Protein AF-A0A929B6R5-F1 (afdb_monomer_lite)

Radius of gyration: 14.57 Å; chains: 1; bounding box: 30×38×40 Å

pLDDT: mean 86.45, std 14.45, range [36.09, 96.38]

Structure (mmCIF, N/CA/C/O backbone):
data_AF-A0A929B6R5-F1
#
_entry.id   AF-A0A929B6R5-F1
#
loop_
_atom_site.group_PDB
_atom_site.id
_atom_site.type_symbol
_atom_site.label_atom_id
_atom_site.label_alt_id
_atom_site.label_comp_id
_atom_site.label_asym_id
_atom_site.label_entity_id
_atom_site.label_seq_id
_atom_site.pdbx_PDB_ins_code
_atom_site.Cartn_x
_atom_site.Cartn_y
_atom_site.Cartn_z
_atom_site.occupancy
_atom_site.B_iso_or_equiv
_atom_site.auth_seq_id
_atom_site.auth_comp_id
_atom_site.auth_asym_id
_atom_site.auth_atom_id
_atom_site.pdbx_PDB_model_num
ATOM 1 N N . MET A 1 1 ? 8.367 -19.116 5.615 1.00 58.12 1 MET A N 1
ATOM 2 C CA . MET A 1 1 ? 7.637 -17.866 5.884 1.00 58.12 1 MET A CA 1
ATOM 3 C C . MET A 1 1 ? 7.778 -17.612 7.371 1.00 58.12 1 MET A C 1
ATOM 5 O O . MET A 1 1 ? 7.431 -18.508 8.135 1.00 58.12 1 MET A O 1
ATOM 9 N N . MET A 1 2 ? 8.437 -16.523 7.770 1.00 64.00 2 MET A N 1
ATOM 10 C CA . MET A 1 2 ? 8.503 -16.151 9.186 1.00 64.00 2 MET A CA 1
ATOM 11 C C . MET A 1 2 ? 7.185 -15.483 9.579 1.00 64.00 2 MET A C 1
ATOM 13 O O . MET A 1 2 ? 6.556 -14.827 8.754 1.00 64.00 2 MET A O 1
ATOM 17 N N . ALA A 1 3 ? 6.753 -15.694 10.818 1.00 80.56 3 ALA A N 1
ATOM 18 C CA . ALA A 1 3 ? 5.611 -14.979 11.368 1.00 80.56 3 ALA A CA 1
ATOM 19 C C . ALA A 1 3 ? 6.009 -13.524 11.654 1.00 80.56 3 ALA A C 1
ATOM 21 O O . ALA A 1 3 ? 7.127 -13.275 12.114 1.00 80.56 3 ALA A O 1
ATOM 22 N N . LEU A 1 4 ? 5.095 -12.579 11.417 1.00 89.19 4 LEU A N 1
ATOM 23 C CA . LEU A 1 4 ? 5.310 -11.176 11.776 1.00 89.19 4 LEU A CA 1
ATOM 24 C C . LEU A 1 4 ? 5.550 -11.037 13.291 1.00 89.19 4 LEU A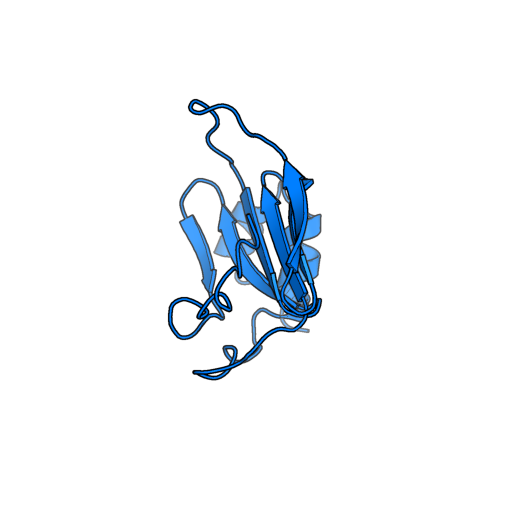 C 1
ATOM 26 O O . LEU A 1 4 ? 4.968 -11.792 14.081 1.00 89.19 4 LEU A O 1
ATOM 30 N N . PRO A 1 5 ? 6.360 -10.054 13.728 1.00 90.88 5 PRO A N 1
ATOM 31 C CA . PRO A 1 5 ? 6.491 -9.721 15.140 1.00 90.88 5 PRO A CA 1
ATOM 32 C C . PRO A 1 5 ? 5.125 -9.522 15.799 1.00 90.88 5 PRO A C 1
ATOM 34 O O . PRO A 1 5 ? 4.236 -8.888 15.229 1.00 90.88 5 PRO A O 1
ATOM 37 N N . GLN A 1 6 ? 4.968 -10.010 17.031 1.00 88.75 6 GLN A N 1
ATOM 38 C CA . GLN A 1 6 ? 3.689 -9.965 17.746 1.00 88.75 6 GLN A CA 1
ATOM 39 C C . GLN A 1 6 ? 3.103 -8.546 17.836 1.00 88.75 6 GLN A C 1
ATOM 41 O O . GLN A 1 6 ? 1.900 -8.369 17.666 1.00 88.75 6 GLN A O 1
ATOM 46 N N . SER A 1 7 ? 3.951 -7.531 18.021 1.00 88.25 7 SER A N 1
ATOM 47 C CA . SER A 1 7 ? 3.542 -6.123 18.059 1.00 88.25 7 SER A CA 1
ATOM 48 C C . SER A 1 7 ? 2.896 -5.634 16.758 1.00 88.25 7 SER A C 1
ATOM 50 O O . SER A 1 7 ? 2.012 -4.782 16.801 1.00 88.25 7 SER A O 1
ATOM 52 N N . ILE A 1 8 ? 3.315 -6.164 15.606 1.00 89.88 8 ILE A N 1
ATOM 53 C CA . ILE A 1 8 ? 2.724 -5.865 14.296 1.00 89.88 8 ILE A CA 1
ATOM 54 C C . ILE A 1 8 ? 1.424 -6.653 14.130 1.00 89.88 8 ILE A C 1
ATOM 56 O O . ILE A 1 8 ? 0.399 -6.081 13.761 1.00 89.88 8 ILE A O 1
ATOM 60 N N . THR A 1 9 ? 1.435 -7.942 14.471 1.00 89.31 9 THR A N 1
ATOM 61 C CA . THR A 1 9 ? 0.256 -8.818 14.396 1.00 89.31 9 THR A CA 1
ATOM 62 C C . THR A 1 9 ? -0.910 -8.293 15.239 1.00 89.31 9 THR A C 1
ATOM 64 O O . THR A 1 9 ? -2.055 -8.322 14.794 1.00 89.31 9 THR A O 1
ATOM 67 N N . GLU A 1 10 ? -0.640 -7.755 16.430 1.00 89.94 10 GLU A N 1
ATOM 68 C CA . GLU A 1 10 ? -1.661 -7.154 17.296 1.00 89.94 10 GLU A CA 1
ATOM 69 C C . GLU A 1 10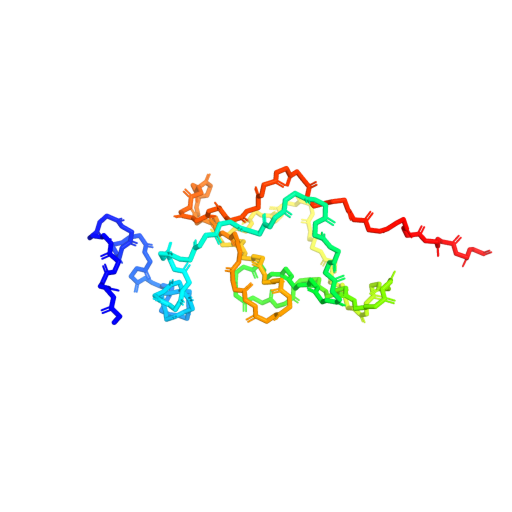 ? -2.286 -5.892 16.686 1.00 89.94 10 GLU A 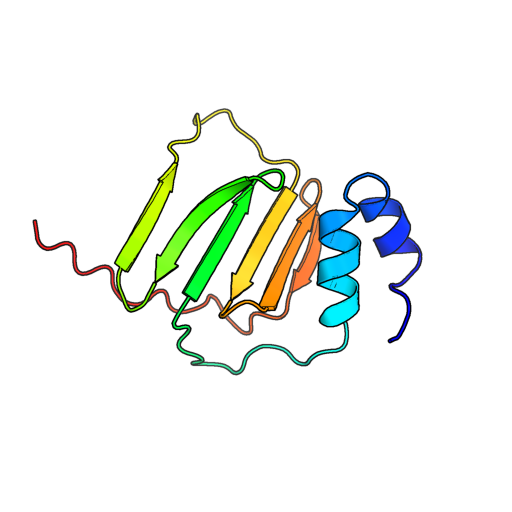C 1
ATOM 71 O O . GLU A 1 10 ? -3.501 -5.711 16.778 1.00 89.94 10 GLU A O 1
ATOM 76 N N . LYS A 1 11 ? -1.489 -5.049 16.016 1.00 89.44 11 LYS A N 1
ATOM 77 C CA . LYS A 1 11 ? -1.981 -3.847 15.315 1.00 89.44 11 LYS A CA 1
ATOM 78 C C . LYS A 1 11 ? -2.780 -4.189 14.066 1.00 89.44 11 LYS A C 1
ATOM 80 O O . LYS A 1 11 ? -3.723 -3.487 13.716 1.00 89.44 11 LYS A O 1
ATOM 85 N N . LEU A 1 12 ? -2.428 -5.289 13.410 1.00 90.31 12 LEU A N 1
ATOM 86 C CA . LEU A 1 12 ? -3.087 -5.752 12.195 1.00 90.31 12 LEU A CA 1
ATOM 87 C C . LEU A 1 12 ? -4.242 -6.729 12.444 1.00 90.31 12 LEU A C 1
ATOM 89 O O . LEU A 1 12 ? -4.824 -7.230 11.482 1.00 90.31 12 LEU A O 1
ATOM 93 N N . LYS A 1 13 ? -4.615 -6.993 13.703 1.00 89.94 13 LYS A N 1
ATOM 94 C CA . LYS A 1 13 ? -5.652 -7.982 14.058 1.00 89.94 13 LYS A CA 1
ATOM 95 C C . LYS A 1 13 ? -6.980 -7.772 13.312 1.00 89.94 13 LYS A C 1
ATOM 97 O O . LYS A 1 13 ? -7.645 -8.746 12.957 1.00 89.94 13 LYS A O 1
ATOM 102 N N . ASP A 1 14 ? -7.324 -6.510 13.046 1.00 90.88 14 ASP A N 1
ATOM 103 C CA . ASP A 1 14 ? -8.559 -6.092 12.374 1.00 90.88 14 ASP A CA 1
ATOM 104 C C . ASP A 1 14 ? -8.375 -5.917 10.848 1.00 90.88 14 ASP A C 1
ATOM 106 O O . ASP A 1 14 ? -9.344 -5.705 10.121 1.00 90.88 14 ASP A O 1
ATOM 110 N N . TYR A 1 15 ? -7.147 -6.079 10.339 1.00 91.25 15 TYR A N 1
ATOM 111 C CA . TYR A 1 15 ? -6.742 -5.840 8.949 1.00 91.25 15 TYR A CA 1
ATOM 112 C C . TYR A 1 15 ? -6.123 -7.094 8.309 1.00 91.25 15 TYR A C 1
ATOM 114 O O . TYR A 1 15 ? -4.998 -7.084 7.808 1.00 91.25 15 TYR A O 1
ATOM 122 N N . ARG A 1 16 ? -6.859 -8.214 8.315 1.00 88.94 16 ARG A N 1
ATOM 123 C CA . ARG A 1 16 ? -6.345 -9.529 7.871 1.00 88.94 16 ARG A CA 1
ATOM 124 C C . ARG A 1 16 ? -5.768 -9.550 6.451 1.00 88.94 16 ARG A C 1
ATOM 126 O O . ARG A 1 16 ? -4.818 -10.287 6.209 1.00 88.94 16 ARG A O 1
ATOM 133 N N . ALA A 1 17 ? -6.321 -8.773 5.517 1.00 89.56 17 ALA A N 1
ATOM 134 C CA . ALA A 1 17 ? -5.783 -8.711 4.156 1.00 89.56 17 ALA A CA 1
ATOM 135 C C . ALA A 1 17 ? -4.360 -8.129 4.140 1.00 89.56 17 ALA A C 1
ATOM 137 O O . ALA A 1 17 ? -3.486 -8.653 3.453 1.00 89.56 17 ALA A O 1
ATOM 138 N N . ILE A 1 18 ? -4.113 -7.112 4.971 1.00 92.81 18 ILE A N 1
ATOM 139 C CA . ILE A 1 18 ? -2.800 -6.484 5.131 1.00 92.81 18 ILE A CA 1
ATOM 140 C C . ILE A 1 18 ? -1.813 -7.464 5.772 1.00 92.81 18 ILE A C 1
ATOM 142 O O . ILE A 1 18 ? -0.682 -7.556 5.305 1.00 92.81 18 ILE A O 1
ATOM 146 N N . VAL A 1 19 ? -2.239 -8.241 6.782 1.00 91.88 19 VAL A N 1
ATOM 147 C CA . VAL A 1 19 ? -1.405 -9.293 7.408 1.00 91.88 19 VAL A CA 1
ATOM 148 C C . VAL A 1 19 ? -0.869 -10.257 6.356 1.00 91.88 19 VAL A C 1
ATOM 150 O O . VAL A 1 19 ? 0.343 -10.420 6.239 1.00 91.88 19 VAL A O 1
ATOM 153 N N . ASN A 1 20 ? -1.765 -10.843 5.558 1.00 90.12 20 ASN A N 1
ATOM 154 C CA . ASN A 1 20 ? -1.398 -11.842 4.555 1.00 90.12 20 ASN A CA 1
ATOM 155 C C . ASN A 1 20 ? -0.406 -11.274 3.528 1.00 90.12 20 ASN A C 1
ATOM 157 O O . ASN A 1 20 ? 0.568 -11.929 3.165 1.00 90.12 20 ASN A O 1
ATOM 161 N N . SER A 1 21 ? -0.640 -10.041 3.071 1.00 91.50 21 SER A N 1
ATOM 162 C CA . SER A 1 21 ? 0.252 -9.367 2.127 1.00 91.50 21 SER A CA 1
ATOM 163 C C . SER A 1 21 ? 1.605 -9.028 2.756 1.00 91.50 21 SER A C 1
ATOM 165 O O . SER A 1 21 ? 2.634 -9.149 2.095 1.00 91.50 21 SER A O 1
ATOM 167 N N . MET A 1 22 ? 1.627 -8.639 4.033 1.00 92.88 22 MET A N 1
ATOM 168 C CA . MET A 1 22 ? 2.845 -8.276 4.753 1.00 92.88 22 MET A CA 1
ATOM 169 C C . MET A 1 22 ? 3.721 -9.495 5.055 1.00 92.88 22 MET A C 1
ATOM 171 O O . MET A 1 22 ? 4.927 -9.424 4.842 1.00 92.88 22 MET A O 1
A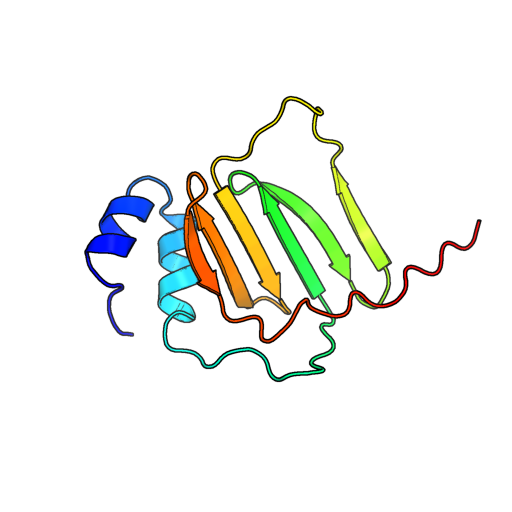TOM 175 N N . GLU A 1 23 ? 3.144 -10.631 5.455 1.00 92.25 23 GLU A N 1
ATOM 176 C CA . GLU A 1 23 ? 3.877 -11.891 5.686 1.00 92.25 23 GLU A CA 1
ATOM 177 C C . GLU A 1 23 ? 4.687 -12.352 4.461 1.00 92.25 23 GLU A C 1
ATOM 179 O O . GLU A 1 23 ? 5.742 -12.975 4.598 1.00 92.25 23 GLU A O 1
ATOM 184 N N . LEU A 1 24 ? 4.228 -12.020 3.249 1.00 91.19 24 LEU A N 1
ATOM 185 C CA . LEU A 1 24 ? 4.911 -12.354 1.994 1.00 91.19 24 LEU A CA 1
ATOM 186 C C . LEU A 1 24 ? 6.142 -11.483 1.710 1.00 91.19 24 LEU A C 1
ATOM 188 O O . LEU A 1 24 ? 6.989 -11.871 0.898 1.00 91.19 24 LEU A O 1
ATOM 192 N N . VAL A 1 25 ? 6.229 -10.297 2.317 1.00 93.00 25 VAL A N 1
ATOM 193 C CA . VAL A 1 25 ? 7.214 -9.271 1.942 1.00 93.00 25 VAL A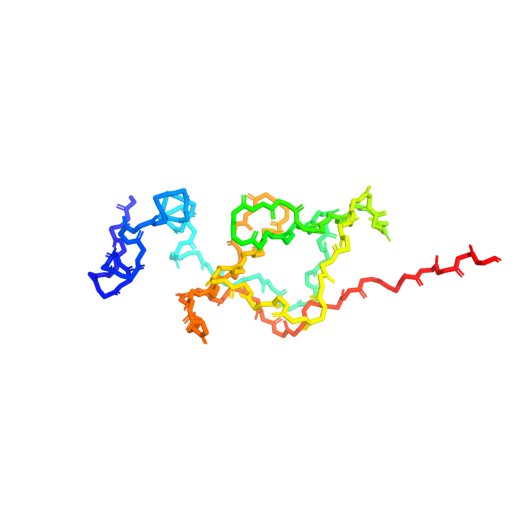 CA 1
ATOM 194 C C . VAL A 1 25 ? 8.024 -8.706 3.102 1.00 93.00 25 VAL A C 1
ATOM 196 O O . VAL A 1 25 ? 8.969 -7.970 2.845 1.00 93.00 25 VAL A O 1
ATOM 199 N N . TYR A 1 26 ? 7.679 -9.021 4.350 1.00 92.44 26 TYR A N 1
ATOM 200 C CA . TYR A 1 26 ? 8.242 -8.370 5.536 1.00 92.44 26 TYR A CA 1
ATOM 201 C C . TYR A 1 26 ? 9.773 -8.439 5.598 1.00 92.44 26 TYR A C 1
ATOM 203 O O . TYR A 1 26 ? 10.425 -7.429 5.837 1.00 92.44 26 TYR A O 1
ATOM 211 N N . ASP A 1 27 ? 10.337 -9.611 5.300 1.00 91.44 27 ASP A N 1
ATOM 212 C CA . ASP A 1 27 ? 11.786 -9.843 5.320 1.00 91.44 27 ASP A CA 1
ATOM 213 C C . ASP A 1 27 ? 12.468 -9.544 3.975 1.00 91.44 27 ASP A C 1
ATOM 215 O O . ASP A 1 27 ? 13.671 -9.774 3.815 1.00 91.44 27 ASP A O 1
ATOM 219 N N . LYS A 1 28 ? 11.718 -9.091 2.960 1.00 92.44 28 LYS A N 1
ATOM 220 C CA . LYS A 1 28 ? 12.319 -8.741 1.672 1.00 92.44 28 LYS A CA 1
ATOM 221 C C . LYS A 1 28 ? 13.146 -7.465 1.827 1.00 92.44 28 LYS A C 1
ATOM 223 O O . LYS A 1 28 ? 12.742 -6.559 2.556 1.00 92.44 28 LYS A O 1
ATOM 228 N N . PRO A 1 29 ? 14.261 -7.341 1.087 1.00 91.62 29 PRO A N 1
ATOM 229 C CA . PRO A 1 29 ? 14.986 -6.084 1.039 1.00 91.62 29 PRO A CA 1
ATOM 230 C C . PRO A 1 29 ? 14.087 -4.960 0.508 1.00 91.62 29 PRO A C 1
ATOM 232 O O . PRO A 1 29 ? 13.073 -5.195 -0.174 1.00 91.62 29 PRO A O 1
ATOM 235 N N . SER A 1 30 ? 14.494 -3.732 0.809 1.00 91.25 30 SER A N 1
ATOM 236 C CA . SER A 1 30 ? 13.939 -2.543 0.181 1.00 91.25 30 SER A CA 1
ATOM 237 C C . SER A 1 30 ? 14.071 -2.608 -1.339 1.00 91.25 30 SER A C 1
ATOM 239 O O . SER A 1 30 ? 14.973 -3.252 -1.885 1.00 91.25 30 SER A O 1
ATOM 241 N N . LEU A 1 31 ? 13.170 -1.917 -2.029 1.00 89.44 31 LEU A N 1
ATOM 242 C CA . LEU A 1 31 ? 13.326 -1.636 -3.444 1.00 89.44 31 LEU A CA 1
ATOM 243 C C . LEU A 1 31 ? 14.591 -0.787 -3.649 1.00 89.44 31 LEU A C 1
ATOM 245 O O . LEU A 1 31 ? 14.810 0.150 -2.878 1.00 89.44 31 LEU A O 1
ATOM 249 N N . PRO A 1 32 ? 15.418 -1.094 -4.664 1.00 86.19 32 PRO A N 1
ATOM 250 C CA . PRO A 1 32 ? 16.650 -0.355 -4.909 1.00 86.19 32 PRO A CA 1
ATOM 251 C C . PRO A 1 32 ? 16.402 1.134 -5.166 1.00 86.19 32 PRO A C 1
ATOM 253 O O . PRO A 1 32 ? 15.415 1.514 -5.799 1.00 86.19 32 PRO A O 1
ATOM 256 N N . ALA A 1 33 ? 17.357 1.978 -4.777 1.00 82.06 33 ALA A N 1
ATOM 257 C CA . ALA A 1 33 ? 17.357 3.378 -5.185 1.00 82.06 33 ALA A CA 1
ATOM 258 C C . ALA A 1 33 ? 17.316 3.514 -6.723 1.00 82.06 33 ALA A C 1
ATOM 260 O O . ALA A 1 33 ? 18.055 2.838 -7.442 1.00 82.06 33 ALA A O 1
ATOM 261 N N . GLY A 1 34 ? 16.452 4.400 -7.229 1.00 80.25 34 GLY A N 1
ATOM 262 C CA . GLY A 1 34 ? 16.256 4.609 -8.670 1.00 80.25 34 GLY A CA 1
ATOM 263 C C . GLY A 1 34 ? 15.415 3.531 -9.359 1.00 80.25 34 GLY A C 1
ATOM 264 O O . GLY A 1 34 ? 15.316 3.534 -10.586 1.00 80.25 34 GLY A O 1
ATOM 265 N N . TYR A 1 35 ? 14.808 2.614 -8.598 1.00 86.50 35 TYR A N 1
ATOM 266 C CA . TYR A 1 35 ? 13.832 1.678 -9.135 1.00 86.50 35 TYR A CA 1
ATOM 267 C C . TYR A 1 35 ? 12.673 2.424 -9.811 1.00 86.50 35 TYR A C 1
ATOM 269 O O . TYR A 1 35 ? 12.041 3.286 -9.201 1.00 86.50 35 TYR A O 1
ATOM 277 N N . GLN A 1 36 ? 12.397 2.075 -11.069 1.00 86.94 36 GLN A N 1
ATOM 278 C CA . GLN A 1 36 ? 11.298 2.641 -11.848 1.00 86.94 36 GLN A CA 1
ATOM 279 C C . GLN A 1 36 ? 10.164 1.618 -11.928 1.00 86.94 36 GLN A C 1
ATOM 281 O O . GLN A 1 36 ? 10.280 0.653 -12.692 1.00 86.94 36 GLN A O 1
ATOM 286 N N . PRO A 1 37 ? 9.089 1.792 -11.144 1.00 90.12 37 PRO A N 1
ATOM 287 C CA . PRO A 1 37 ? 7.978 0.858 -11.168 1.00 90.12 37 PRO A CA 1
ATOM 288 C C . PRO A 1 37 ? 7.195 0.954 -12.476 1.00 90.12 37 PRO A C 1
ATOM 290 O O . PRO A 1 37 ? 7.161 2.010 -13.110 1.00 90.12 37 PRO A O 1
ATOM 293 N N . LYS A 1 38 ? 6.529 -0.137 -12.863 1.00 93.06 38 LYS A N 1
ATOM 294 C CA . LYS A 1 38 ? 5.537 -0.139 -13.955 1.00 93.06 38 LYS A CA 1
ATOM 295 C C . LYS A 1 38 ? 4.118 0.003 -13.432 1.00 93.06 38 LYS A C 1
ATOM 297 O O . LYS A 1 38 ? 3.255 0.499 -14.145 1.00 93.06 38 LYS A O 1
ATOM 302 N N . LEU A 1 39 ? 3.890 -0.403 -12.190 1.00 94.69 39 LEU A N 1
ATOM 303 C CA . LEU A 1 39 ? 2.616 -0.323 -11.499 1.00 94.69 39 LEU A CA 1
ATOM 304 C C . LEU A 1 39 ? 2.829 0.215 -10.083 1.00 94.69 39 LEU A C 1
ATOM 306 O O . LEU A 1 39 ? 3.665 -0.287 -9.332 1.00 94.69 39 LEU A O 1
ATOM 310 N N . ILE A 1 40 ? 2.032 1.212 -9.718 1.00 95.00 40 ILE A N 1
ATOM 311 C CA . ILE A 1 40 ? 1.903 1.710 -8.350 1.00 95.00 40 ILE A CA 1
ATOM 312 C C . ILE A 1 40 ? 0.419 1.689 -8.011 1.00 95.00 40 ILE A C 1
ATOM 314 O O . ILE A 1 40 ? -0.396 2.278 -8.722 1.00 95.00 40 ILE A O 1
ATOM 318 N N . GLU A 1 41 ? 0.075 1.048 -6.906 1.00 96.38 41 GLU A N 1
ATOM 319 C CA . GLU A 1 41 ? -1.279 1.010 -6.374 1.00 96.38 41 GLU A CA 1
ATOM 320 C C . GLU A 1 41 ? -1.269 1.541 -4.949 1.00 96.38 41 GLU A C 1
ATOM 322 O O . GLU A 1 41 ? -0.504 1.075 -4.104 1.00 96.38 41 GLU A O 1
ATOM 327 N N . VAL A 1 42 ? -2.123 2.526 -4.688 1.00 95.50 42 VAL A N 1
ATOM 328 C CA . VAL A 1 42 ? -2.326 3.085 -3.354 1.00 95.50 42 VAL A CA 1
ATOM 329 C C . VAL A 1 42 ? -3.722 2.716 -2.895 1.00 95.50 42 VAL A C 1
ATOM 331 O O . VAL A 1 42 ? -4.714 3.076 -3.538 1.00 95.50 42 VAL A O 1
ATOM 334 N N . PHE A 1 43 ? -3.797 2.029 -1.763 1.00 95.69 43 PHE A N 1
ATOM 335 C CA . PHE A 1 43 ? -5.048 1.673 -1.114 1.00 95.69 43 PHE A CA 1
ATOM 336 C C . PHE A 1 43 ? -5.232 2.526 0.136 1.00 95.69 43 PHE A C 1
ATOM 338 O O . PHE A 1 43 ? -4.300 2.683 0.924 1.00 95.69 43 PHE A O 1
ATOM 345 N N . CYS A 1 44 ? -6.436 3.061 0.315 1.00 94.88 44 CYS A N 1
ATOM 346 C CA . CYS A 1 44 ? -6.864 3.736 1.536 1.00 94.88 44 CYS A CA 1
ATOM 347 C C . CYS A 1 44 ? -8.010 2.932 2.143 1.00 94.88 44 CYS A C 1
ATOM 349 O O . CYS A 1 44 ? -8.978 2.632 1.444 1.00 94.88 44 CYS A O 1
ATOM 351 N N . ASP A 1 45 ? -7.902 2.561 3.419 1.00 94.56 45 ASP A N 1
ATOM 352 C CA . ASP A 1 45 ? -8.868 1.686 4.097 1.00 94.56 45 ASP A CA 1
ATOM 353 C C . ASP A 1 45 ? -9.181 0.407 3.284 1.00 94.56 45 ASP A C 1
ATOM 355 O O . ASP A 1 45 ? -10.337 -0.002 3.157 1.00 94.56 45 ASP A O 1
ATOM 359 N N . GLN A 1 46 ? -8.137 -0.215 2.711 1.00 92.88 46 GLN A N 1
ATOM 360 C CA . GLN A 1 46 ? -8.197 -1.400 1.835 1.00 92.88 46 GLN A CA 1
ATOM 361 C C . GLN A 1 46 ? -8.992 -1.207 0.522 1.00 92.88 46 GLN A C 1
ATOM 363 O O . GLN A 1 46 ? -9.336 -2.180 -0.150 1.00 92.88 46 GLN A O 1
ATOM 368 N N . GLN A 1 47 ? -9.284 0.035 0.122 1.00 94.00 47 GLN A N 1
ATOM 369 C CA . GLN A 1 47 ? -9.913 0.362 -1.161 1.00 94.00 47 GLN A CA 1
ATOM 370 C C . GLN A 1 47 ? -8.919 1.044 -2.095 1.00 94.00 47 GLN A C 1
ATOM 372 O O . GLN A 1 47 ? -8.197 1.949 -1.680 1.00 94.00 47 GLN A O 1
ATOM 377 N N . LEU A 1 48 ? -8.903 0.642 -3.371 1.00 95.81 48 LEU A N 1
ATOM 378 C CA . LEU A 1 48 ? -8.011 1.226 -4.372 1.00 95.81 48 LEU A CA 1
ATOM 379 C C . LEU A 1 48 ? -8.342 2.711 -4.574 1.00 95.81 48 LEU A C 1
ATOM 381 O O . LEU A 1 48 ? -9.366 3.068 -5.167 1.00 95.81 48 LEU A O 1
ATOM 385 N N . ALA A 1 49 ? -7.451 3.567 -4.086 1.00 94.88 49 ALA A N 1
ATOM 386 C CA . ALA A 1 49 ? -7.597 5.011 -4.144 1.00 94.88 49 ALA A CA 1
ATOM 387 C C . ALA A 1 49 ? -6.906 5.600 -5.375 1.00 94.88 49 ALA A C 1
ATOM 389 O O . ALA A 1 49 ? -7.431 6.535 -5.981 1.00 94.88 49 ALA A O 1
ATOM 390 N N . LEU A 1 50 ? -5.754 5.043 -5.754 1.00 95.56 50 LEU A N 1
ATOM 391 C CA . LEU A 1 50 ? -4.991 5.448 -6.928 1.00 95.56 50 LEU A CA 1
ATOM 392 C C . LEU A 1 50 ? -4.322 4.234 -7.566 1.00 95.56 50 LEU A C 1
ATOM 394 O O . LEU A 1 50 ? -3.750 3.401 -6.870 1.00 95.56 50 LEU A O 1
ATOM 398 N N . GLN A 1 51 ? -4.356 4.181 -8.892 1.00 96.25 51 GLN A N 1
ATOM 399 C CA . GLN A 1 51 ? -3.539 3.287 -9.694 1.00 96.25 51 GLN A CA 1
ATOM 400 C C . GLN A 1 51 ? -2.792 4.109 -10.734 1.00 96.25 51 GLN A C 1
ATOM 402 O O . GLN A 1 51 ? -3.371 4.935 -11.447 1.00 96.25 51 GLN A O 1
ATOM 407 N N . TRP A 1 52 ? -1.496 3.862 -10.809 1.00 94.75 52 TRP A N 1
ATOM 408 C CA . TRP A 1 52 ? -0.621 4.373 -11.841 1.00 94.75 52 TRP A CA 1
ATOM 409 C C . TRP A 1 52 ? 0.005 3.188 -12.574 1.00 94.75 52 TRP A C 1
ATOM 411 O O . TRP A 1 52 ? 0.453 2.233 -11.943 1.00 94.75 52 TRP A O 1
ATOM 421 N N . THR A 1 53 ? 0.003 3.223 -13.902 1.00 94.38 53 THR A N 1
ATOM 422 C CA . THR A 1 53 ? 0.488 2.143 -14.763 1.00 94.38 53 THR A CA 1
ATOM 423 C C . THR A 1 53 ? 1.218 2.722 -15.973 1.00 94.38 53 THR A C 1
ATOM 425 O O . THR A 1 53 ? 0.678 3.578 -16.673 1.00 94.38 53 THR A O 1
ATOM 428 N N . ASP A 1 54 ? 2.445 2.258 -16.215 1.00 89.94 54 ASP A N 1
ATOM 429 C CA . ASP A 1 54 ? 3.264 2.541 -17.405 1.00 89.94 54 ASP A CA 1
ATOM 430 C C . ASP A 1 54 ? 3.349 4.030 -17.806 1.00 89.94 54 ASP A C 1
ATOM 432 O O . ASP A 1 54 ? 3.333 4.379 -18.986 1.00 89.94 54 ASP A O 1
ATOM 436 N N . GLY A 1 55 ? 3.433 4.940 -16.837 1.00 86.62 55 GLY A N 1
ATOM 437 C CA . GLY A 1 55 ? 3.500 6.388 -17.096 1.00 86.62 55 GLY A CA 1
ATOM 438 C C . GLY A 1 55 ? 2.264 7.160 -16.660 1.00 86.62 55 GLY A C 1
ATOM 439 O O . GLY A 1 55 ? 2.350 8.368 -16.445 1.00 86.62 55 GLY A O 1
ATOM 440 N N . TYR A 1 56 ? 1.128 6.486 -16.489 1.00 88.38 56 TYR A N 1
ATOM 441 C CA . TYR A 1 56 ? -0.175 7.140 -16.473 1.00 88.38 56 TYR A CA 1
ATOM 442 C C . TYR A 1 56 ? -0.982 6.793 -15.232 1.00 88.38 56 TYR A C 1
ATOM 444 O O . TYR A 1 56 ? -1.021 5.648 -14.802 1.00 88.38 56 TYR A O 1
ATOM 452 N N . ILE A 1 57 ? -1.701 7.775 -14.688 1.00 91.69 57 ILE A N 1
ATOM 453 C CA . ILE A 1 57 ? -2.748 7.506 -13.698 1.00 91.69 57 ILE A CA 1
ATOM 454 C C . ILE A 1 57 ? -3.929 6.879 -14.444 1.00 91.69 57 ILE A C 1
ATOM 456 O O . ILE A 1 57 ? -4.576 7.544 -15.252 1.00 91.69 57 ILE A O 1
ATOM 460 N N . THR A 1 58 ? -4.199 5.604 -14.186 1.00 94.81 58 THR A N 1
ATOM 461 C CA . THR A 1 58 ? -5.296 4.844 -14.805 1.00 94.81 58 THR A CA 1
ATOM 462 C C . THR A 1 58 ? -6.553 4.848 -13.943 1.00 94.81 58 THR A C 1
ATOM 464 O O . THR A 1 58 ? -7.659 4.713 -14.463 1.00 94.81 58 THR A O 1
ATOM 467 N N . HIS A 1 59 ? -6.401 5.058 -12.634 1.00 94.94 59 HIS A N 1
ATOM 468 C CA . HIS A 1 59 ? -7.505 5.175 -11.687 1.00 94.94 59 HIS A CA 1
ATOM 469 C C . HIS A 1 59 ? -7.150 6.151 -10.570 1.00 94.94 59 HIS A C 1
ATOM 471 O O . HIS A 1 59 ? -6.045 6.127 -10.035 1.00 94.94 59 HIS A O 1
ATOM 477 N N . ALA A 1 60 ? -8.104 6.994 -10.190 1.00 95.06 60 ALA A N 1
ATOM 478 C CA . ALA A 1 60 ? -8.006 7.825 -9.001 1.00 95.06 60 ALA A CA 1
ATOM 479 C C . ALA A 1 60 ? -9.408 8.164 -8.497 1.00 95.06 60 ALA A C 1
ATOM 481 O O . ALA A 1 60 ? -10.272 8.577 -9.274 1.00 95.06 60 ALA A O 1
ATOM 482 N N . ILE A 1 61 ? -9.631 8.033 -7.192 1.00 92.06 61 ILE A N 1
ATOM 483 C CA . ILE A 1 61 ? -10.865 8.495 -6.554 1.00 92.06 61 ILE A CA 1
ATOM 484 C C . ILE A 1 61 ? -10.655 9.865 -5.919 1.00 92.06 61 ILE A C 1
ATOM 486 O O . ILE A 1 61 ? -9.560 10.224 -5.482 1.00 92.06 61 ILE A O 1
ATOM 490 N N . ARG A 1 62 ? -11.739 10.633 -5.813 1.00 89.56 62 ARG A N 1
ATOM 491 C CA . ARG A 1 62 ? -11.730 11.881 -5.054 1.00 89.56 62 ARG A CA 1
ATOM 492 C C . ARG A 1 62 ? -12.130 11.603 -3.612 1.00 89.56 62 ARG A C 1
ATOM 494 O O . ARG A 1 62 ? -13.257 11.187 -3.359 1.00 89.56 62 ARG A O 1
ATOM 501 N N . VAL A 1 63 ? -11.230 11.894 -2.680 1.00 84.81 63 VAL A N 1
ATOM 502 C CA . VAL A 1 63 ? -11.517 11.834 -1.243 1.00 84.81 63 VAL A CA 1
ATOM 503 C C . VAL A 1 63 ? -11.867 13.224 -0.689 1.00 84.81 63 VAL A C 1
ATOM 505 O O . VAL A 1 63 ? -11.320 14.227 -1.160 1.00 84.81 63 VAL A O 1
ATOM 508 N N . PRO A 1 64 ? -12.788 13.328 0.288 1.00 90.12 64 PRO A N 1
ATOM 509 C CA . PRO A 1 64 ? -13.058 14.583 0.989 1.00 90.12 64 PRO A CA 1
ATOM 510 C C . PRO A 1 64 ? -11.817 15.119 1.715 1.00 90.12 64 PRO A C 1
ATOM 512 O O . PRO A 1 64 ? -11.023 14.344 2.230 1.00 90.12 64 PRO A O 1
ATOM 515 N N . GLN A 1 65 ? -11.682 16.441 1.856 1.00 89.12 65 GLN A N 1
ATOM 516 C CA . GLN A 1 65 ? -10.558 17.036 2.606 1.00 89.12 65 GLN A CA 1
ATOM 517 C C . GLN A 1 65 ? -10.534 16.646 4.091 1.00 89.12 65 GLN A C 1
ATOM 519 O O . GLN A 1 65 ? -9.478 16.638 4.709 1.00 89.12 65 GLN A O 1
ATOM 524 N N . SER A 1 66 ? -11.695 16.339 4.667 1.00 94.25 66 SER A N 1
ATOM 525 C CA . SER A 1 66 ? -11.827 15.902 6.058 1.00 94.25 66 SER A CA 1
ATOM 526 C C . SER A 1 66 ? -11.570 14.407 6.252 1.00 94.25 66 SER A C 1
ATOM 528 O O . SER A 1 66 ? -11.713 13.912 7.367 1.00 94.25 66 SER A O 1
ATOM 530 N N . TYR A 1 67 ? -11.307 13.663 5.176 1.00 93.12 67 TYR A N 1
ATOM 531 C CA . TYR A 1 67 ? -11.079 12.231 5.259 1.00 93.12 67 TYR A CA 1
ATOM 532 C C . TYR A 1 67 ? -9.660 11.953 5.751 1.00 93.12 67 TYR A C 1
ATOM 534 O O . TYR A 1 67 ? -8.683 12.351 5.120 1.00 93.12 67 TYR A O 1
ATOM 542 N N . THR A 1 68 ? -9.576 11.225 6.860 1.00 93.12 68 THR A N 1
ATOM 543 C CA . THR A 1 68 ? -8.324 10.705 7.404 1.00 93.12 68 THR A CA 1
ATOM 544 C C . THR A 1 68 ? -8.378 9.181 7.315 1.00 93.12 68 THR A C 1
ATOM 546 O O . THR A 1 68 ? -9.151 8.580 8.068 1.00 93.12 68 THR A O 1
ATOM 549 N N . PRO A 1 69 ? -7.619 8.550 6.403 1.00 93.38 69 PRO A N 1
ATOM 550 C CA . PRO A 1 69 ? -7.603 7.096 6.285 1.00 93.38 69 PRO A CA 1
ATOM 551 C C . PRO A 1 69 ? -7.025 6.458 7.551 1.00 93.38 69 PRO A C 1
ATOM 553 O O . PRO A 1 69 ? -6.077 6.979 8.147 1.00 93.38 69 PRO A O 1
ATOM 556 N N . LYS A 1 70 ? -7.581 5.314 7.953 1.00 95.00 70 LYS A N 1
ATOM 557 C CA . LYS A 1 70 ? -7.011 4.479 9.016 1.00 95.00 70 LYS A CA 1
ATOM 558 C C . LYS A 1 70 ? -5.879 3.624 8.482 1.00 95.00 70 LYS A C 1
ATOM 560 O O . LYS A 1 70 ? -4.909 3.418 9.203 1.00 95.00 70 LYS A O 1
ATOM 565 N N . THR A 1 71 ? -5.990 3.138 7.249 1.00 95.31 71 THR A N 1
ATOM 566 C CA . THR A 1 71 ? -4.906 2.404 6.589 1.00 95.31 71 THR A CA 1
ATOM 567 C C . THR A 1 71 ? -4.504 3.079 5.295 1.00 95.31 71 THR A C 1
ATOM 569 O O . THR A 1 71 ? -5.351 3.578 4.553 1.00 95.31 71 THR A O 1
ATOM 572 N N . ILE A 1 72 ? -3.203 3.090 5.023 1.00 95.50 72 ILE A N 1
ATOM 573 C CA . ILE A 1 72 ? -2.661 3.429 3.714 1.00 95.50 72 ILE A CA 1
ATOM 574 C C . ILE A 1 72 ? -1.649 2.349 3.339 1.00 95.50 72 ILE A C 1
ATOM 576 O O . ILE A 1 72 ? -0.724 2.064 4.100 1.00 95.50 72 ILE A O 1
ATOM 580 N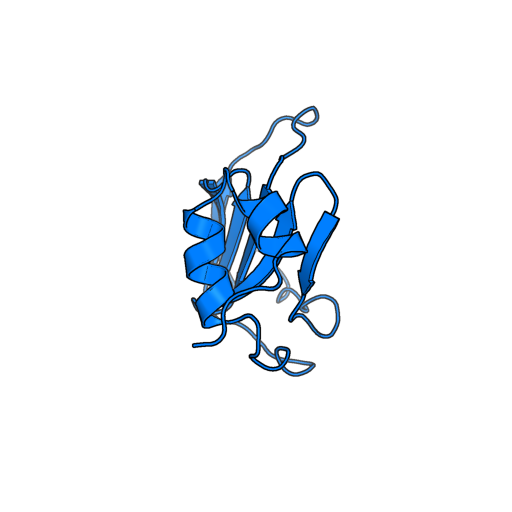 N . GLU A 1 73 ? -1.816 1.761 2.163 1.00 96.06 73 GLU A N 1
ATOM 581 C CA . GLU A 1 73 ? -0.962 0.693 1.645 1.00 96.06 73 GLU A CA 1
ATOM 582 C C . GLU A 1 73 ? -0.458 1.088 0.261 1.00 96.06 73 GLU A C 1
ATOM 584 O O . GLU A 1 73 ? -1.225 1.590 -0.560 1.00 96.06 73 GLU A O 1
ATOM 589 N N . TRP A 1 74 ? 0.829 0.874 0.002 1.00 95.62 74 TRP A N 1
ATOM 590 C CA . TRP A 1 74 ? 1.419 1.063 -1.320 1.00 95.62 74 TRP A CA 1
ATOM 591 C C . TRP A 1 74 ? 1.925 -0.278 -1.824 1.00 95.62 74 TRP A C 1
ATOM 593 O O . TRP A 1 74 ? 2.822 -0.871 -1.215 1.00 95.62 74 TRP A O 1
ATOM 603 N N . ALA A 1 75 ? 1.369 -0.736 -2.940 1.00 95.44 75 ALA A N 1
ATOM 604 C CA . ALA A 1 75 ? 1.876 -1.872 -3.688 1.00 95.44 75 ALA A CA 1
ATOM 605 C C . ALA A 1 75 ? 2.608 -1.381 -4.941 1.00 95.44 75 ALA A C 1
ATOM 607 O O . ALA A 1 75 ? 2.116 -0.526 -5.675 1.00 95.44 75 ALA A O 1
ATOM 608 N N . ILE A 1 76 ? 3.803 -1.916 -5.160 1.00 94.38 76 ILE A N 1
ATOM 609 C CA . ILE A 1 76 ? 4.699 -1.579 -6.257 1.00 94.38 76 ILE A CA 1
ATOM 610 C C . ILE A 1 76 ? 4.943 -2.851 -7.058 1.00 94.38 76 ILE A C 1
ATOM 612 O O . ILE A 1 76 ? 5.435 -3.838 -6.515 1.00 94.38 76 ILE A O 1
ATOM 616 N N . ASP A 1 77 ? 4.549 -2.845 -8.330 1.00 94.56 77 ASP A N 1
ATOM 617 C CA . ASP A 1 77 ? 4.626 -4.001 -9.233 1.00 94.56 77 ASP A CA 1
ATOM 618 C C . ASP A 1 77 ? 4.058 -5.300 -8.630 1.00 94.56 77 ASP A C 1
ATOM 620 O O . ASP A 1 77 ? 4.614 -6.389 -8.774 1.00 94.56 77 ASP A O 1
ATOM 624 N N . GLY A 1 78 ? 2.925 -5.170 -7.931 1.00 92.75 78 GLY A N 1
ATOM 625 C CA . GLY A 1 78 ? 2.221 -6.269 -7.265 1.00 92.75 78 GLY A CA 1
ATOM 626 C C . GLY A 1 78 ? 2.805 -6.675 -5.908 1.00 92.75 78 GLY A C 1
ATOM 627 O O . GLY A 1 78 ? 2.260 -7.566 -5.257 1.00 92.75 78 GLY A O 1
ATOM 628 N N . GLU A 1 79 ? 3.879 -6.031 -5.444 1.00 93.69 79 GLU A N 1
ATOM 629 C CA . GLU A 1 79 ? 4.449 -6.264 -4.120 1.00 93.69 79 GLU A CA 1
ATOM 630 C C . GLU A 1 79 ? 4.114 -5.144 -3.139 1.00 93.69 79 GLU A C 1
ATOM 632 O O . GLU A 1 79 ? 4.366 -3.972 -3.399 1.00 93.69 79 GLU A O 1
ATOM 637 N N . LEU A 1 80 ? 3.645 -5.501 -1.945 1.00 95.19 80 LEU A N 1
ATOM 638 C CA . LEU A 1 80 ? 3.467 -4.533 -0.868 1.00 95.19 80 LEU A CA 1
ATOM 639 C C . LEU A 1 80 ? 4.828 -3.939 -0.453 1.00 95.19 80 LEU A C 1
ATOM 641 O O . LEU A 1 80 ? 5.770 -4.667 -0.123 1.00 95.19 80 LEU A O 1
ATOM 645 N N . ALA A 1 81 ? 4.935 -2.613 -0.483 1.00 94.88 81 ALA A N 1
ATOM 646 C CA . ALA A 1 81 ? 6.183 -1.892 -0.248 1.00 94.88 81 ALA A CA 1
ATOM 647 C C . ALA A 1 81 ? 6.102 -0.917 0.932 1.00 94.88 81 ALA A C 1
ATOM 649 O O . ALA A 1 81 ? 7.116 -0.659 1.576 1.00 94.88 81 ALA A O 1
ATOM 650 N N . TRP A 1 82 ? 4.920 -0.398 1.259 1.00 95.25 82 TRP A N 1
ATOM 651 C CA . TRP A 1 82 ? 4.747 0.477 2.416 1.00 95.25 82 TRP A CA 1
ATOM 652 C C . TRP A 1 82 ? 3.362 0.311 3.038 1.00 95.25 82 TRP A C 1
ATOM 654 O O . TRP A 1 82 ? 2.378 0.124 2.322 1.00 95.25 82 TRP A O 1
ATOM 664 N N . VAL A 1 83 ? 3.297 0.366 4.370 1.00 95.50 83 VAL A N 1
ATOM 665 C CA . VAL A 1 83 ? 2.052 0.259 5.140 1.00 95.50 83 VAL A CA 1
ATOM 666 C C . VAL A 1 83 ? 2.060 1.243 6.297 1.00 95.50 83 VAL A C 1
ATOM 668 O O . VAL A 1 83 ? 2.975 1.226 7.128 1.00 95.50 83 VAL A O 1
ATOM 671 N N . LEU A 1 84 ? 0.979 2.010 6.402 1.00 94.88 84 LEU A N 1
ATOM 672 C CA . LEU A 1 84 ? 0.649 2.836 7.552 1.00 94.88 84 LEU A CA 1
ATOM 673 C C . LEU A 1 84 ? -0.715 2.456 8.116 1.00 94.88 84 LEU A C 1
ATOM 675 O O . LEU A 1 84 ? -1.693 2.371 7.379 1.00 94.88 84 LEU A O 1
ATOM 679 N N . ILE A 1 85 ? -0.765 2.252 9.430 1.00 93.69 85 ILE A N 1
ATOM 680 C CA . ILE A 1 85 ? -1.967 1.909 10.191 1.00 93.69 85 ILE A CA 1
ATOM 681 C C . ILE A 1 85 ? -2.106 2.912 11.327 1.00 93.69 85 ILE A C 1
ATOM 683 O O . ILE A 1 85 ? -1.191 3.073 12.127 1.00 93.69 85 ILE A O 1
ATOM 687 N N . GLU A 1 86 ? -3.242 3.599 11.387 1.00 91.19 86 GLU A N 1
ATOM 688 C CA . GLU A 1 86 ? -3.595 4.558 12.440 1.00 91.19 86 GLU A CA 1
ATOM 689 C C . GLU A 1 86 ? -2.513 5.631 12.676 1.00 91.19 86 GLU A C 1
ATOM 691 O O . GLU A 1 86 ? -2.293 6.094 13.793 1.00 91.19 86 GLU A O 1
ATOM 696 N N . GLY A 1 87 ? -1.830 6.045 11.603 1.00 88.25 87 GLY A N 1
ATOM 697 C CA . GLY A 1 87 ? -0.753 7.040 11.650 1.00 88.25 87 GLY A CA 1
ATOM 698 C C . GLY A 1 87 ? 0.644 6.470 11.919 1.00 88.25 87 GLY A C 1
ATOM 699 O O . GLY A 1 87 ? 1.618 7.218 11.861 1.00 88.25 87 GLY A O 1
ATOM 700 N N . GLU A 1 88 ? 0.777 5.167 12.158 1.00 90.38 88 GLU A N 1
ATOM 701 C CA . GLU A 1 88 ? 2.058 4.507 12.391 1.00 90.38 88 GLU A CA 1
ATOM 702 C C . GLU A 1 88 ? 2.522 3.713 11.170 1.00 90.38 88 GLU A C 1
ATOM 704 O O . GLU A 1 88 ? 1.770 2.930 10.594 1.00 90.38 88 GLU A O 1
ATOM 709 N N . THR A 1 89 ? 3.789 3.881 10.789 1.00 92.44 89 THR A N 1
ATOM 710 C CA . THR A 1 89 ? 4.401 3.081 9.721 1.00 92.44 89 THR A CA 1
ATOM 711 C C . THR A 1 89 ? 4.807 1.713 10.260 1.00 92.44 89 THR A C 1
ATOM 713 O O . THR A 1 89 ? 5.626 1.636 11.173 1.00 92.44 89 THR A O 1
ATOM 716 N N . LEU A 1 90 ? 4.271 0.641 9.673 1.00 93.19 90 LEU A N 1
ATOM 717 C CA . LEU A 1 90 ? 4.578 -0.744 10.066 1.00 93.19 90 LEU A CA 1
ATOM 718 C C . LEU A 1 90 ? 5.536 -1.450 9.098 1.00 93.19 90 LEU A C 1
ATOM 720 O O . LEU A 1 90 ? 6.231 -2.385 9.491 1.00 93.19 90 LEU A O 1
ATOM 724 N N . LEU A 1 91 ? 5.584 -1.002 7.842 1.00 93.69 91 LEU A N 1
ATOM 725 C CA . LEU A 1 91 ? 6.495 -1.497 6.813 1.00 93.69 91 LEU A CA 1
ATOM 726 C C . LEU A 1 91 ? 6.924 -0.327 5.932 1.00 93.69 91 LEU A C 1
ATOM 728 O O . LEU A 1 91 ? 6.080 0.448 5.486 1.00 93.69 91 LEU A O 1
ATOM 732 N N . ASN A 1 92 ? 8.219 -0.237 5.639 1.00 92.94 92 ASN A N 1
ATOM 733 C CA . ASN A 1 92 ? 8.739 0.656 4.616 1.00 92.94 92 ASN A CA 1
ATOM 734 C C . ASN A 1 92 ? 9.910 -0.004 3.881 1.00 92.94 92 ASN A C 1
ATOM 736 O O . ASN A 1 92 ? 11.002 -0.125 4.427 1.00 92.94 92 ASN A O 1
ATOM 740 N N . ARG A 1 93 ? 9.659 -0.418 2.642 1.00 92.38 93 ARG A N 1
ATOM 741 C CA . ARG A 1 93 ? 10.633 -0.968 1.693 1.00 92.38 93 ARG A CA 1
ATOM 742 C C . ARG A 1 93 ? 11.004 0.054 0.613 1.00 92.38 93 ARG A C 1
ATOM 744 O O . ARG A 1 93 ? 11.599 -0.322 -0.389 1.00 92.38 93 ARG A O 1
ATOM 751 N N . LEU A 1 94 ? 10.614 1.319 0.756 1.00 87.81 94 LEU A N 1
ATOM 752 C CA . LEU A 1 94 ? 10.910 2.378 -0.205 1.00 87.81 94 LEU A CA 1
ATOM 753 C C . LEU A 1 94 ? 12.181 3.113 0.233 1.00 87.81 94 LEU A C 1
ATOM 755 O O . LEU A 1 94 ? 12.170 3.871 1.205 1.00 87.81 94 LEU A O 1
ATOM 759 N N . GLU A 1 95 ? 13.288 2.884 -0.474 1.00 75.94 95 GLU A N 1
ATOM 760 C CA . GLU A 1 95 ? 14.499 3.690 -0.309 1.00 75.94 95 GLU A CA 1
ATOM 761 C C . GLU A 1 95 ? 14.355 4.984 -1.118 1.00 75.94 95 GLU A C 1
ATOM 763 O O . GLU A 1 95 ? 14.404 4.959 -2.347 1.00 75.94 95 GLU A O 1
ATOM 768 N N . ASN A 1 96 ? 14.201 6.113 -0.409 1.00 67.88 96 ASN A N 1
ATOM 769 C CA . ASN A 1 96 ? 13.851 7.450 -0.924 1.00 67.88 96 ASN A CA 1
ATOM 770 C C . ASN A 1 96 ? 12.377 7.587 -1.359 1.00 67.88 96 ASN A C 1
ATOM 772 O O . ASN A 1 96 ? 11.696 6.583 -1.575 1.00 67.88 96 ASN A O 1
ATOM 776 N N . PRO A 1 97 ? 11.832 8.819 -1.470 1.00 60.56 97 PRO A N 1
ATOM 777 C CA . PRO A 1 97 ? 10.573 9.001 -2.179 1.00 60.56 97 PRO A CA 1
ATOM 778 C C . PRO A 1 97 ? 10.744 8.424 -3.583 1.00 60.56 97 PRO A C 1
ATOM 780 O O . PRO A 1 97 ? 11.629 8.865 -4.316 1.00 60.56 97 PRO A O 1
ATOM 783 N N . LEU A 1 98 ? 9.927 7.423 -3.928 1.00 60.97 98 LEU A N 1
ATOM 784 C CA . LEU A 1 98 ? 9.823 6.939 -5.301 1.00 60.97 98 LEU A CA 1
ATOM 785 C C . LEU A 1 98 ? 9.690 8.169 -6.197 1.00 60.97 98 LEU A C 1
ATOM 787 O O . LEU A 1 98 ? 8.765 8.968 -6.010 1.00 60.97 98 LEU A O 1
ATOM 791 N N . GLU A 1 99 ? 10.636 8.354 -7.117 1.00 55.72 99 GLU A N 1
ATOM 792 C CA . GLU A 1 99 ? 10.506 9.390 -8.129 1.00 55.72 99 GLU A CA 1
ATOM 793 C C . GLU A 1 99 ? 9.309 9.004 -8.985 1.00 55.72 99 GLU A C 1
ATOM 795 O O . GLU A 1 99 ? 9.390 8.140 -9.857 1.00 55.72 99 GLU A O 1
ATOM 800 N N . MET A 1 100 ? 8.163 9.610 -8.674 1.00 54.94 100 MET A N 1
ATOM 801 C CA . MET A 1 100 ? 6.985 9.500 -9.510 1.00 54.94 100 MET A CA 1
ATOM 802 C C . MET A 1 100 ? 7.403 9.998 -10.893 1.00 54.94 100 MET A C 1
ATOM 804 O O . MET A 1 100 ? 7.855 11.146 -11.004 1.00 54.94 100 MET A O 1
ATOM 808 N N . PRO A 1 101 ? 7.309 9.163 -11.938 1.00 50.16 101 PRO A N 1
ATOM 809 C CA . PRO A 1 101 ? 7.633 9.605 -13.280 1.00 50.16 101 PRO A CA 1
ATOM 810 C C . PRO A 1 101 ? 6.790 10.831 -13.591 1.00 50.16 101 PRO A C 1
ATOM 812 O O . PRO A 1 101 ? 5.625 10.921 -13.191 1.00 50.16 101 PRO A O 1
ATOM 815 N N . GLN A 1 102 ? 7.423 11.809 -14.238 1.00 48.78 102 GLN A N 1
ATOM 816 C CA . GLN A 1 102 ? 6.791 13.095 -14.474 1.00 48.78 102 GLN A CA 1
ATOM 817 C C . GLN A 1 102 ? 5.451 12.876 -15.166 1.00 48.78 102 GLN A C 1
ATOM 819 O O . GLN A 1 102 ? 5.381 12.311 -16.257 1.00 48.78 102 GLN A O 1
ATOM 824 N N . LEU A 1 103 ? 4.388 13.309 -14.490 1.00 45.78 103 LEU A N 1
ATOM 825 C CA . LEU A 1 103 ? 3.054 13.343 -15.053 1.00 45.78 103 LEU A CA 1
ATOM 826 C C . LEU A 1 103 ? 3.112 14.343 -16.205 1.00 45.78 103 LEU A C 1
ATOM 828 O O . LEU A 1 103 ? 3.041 15.554 -15.991 1.00 45.78 103 LEU A O 1
ATOM 832 N N . ASN A 1 104 ? 3.295 13.845 -17.426 1.00 41.22 104 ASN A N 1
ATOM 833 C CA . ASN A 1 104 ? 3.090 14.644 -18.620 1.00 41.22 104 ASN A CA 1
ATOM 834 C C . ASN A 1 104 ? 1.594 14.951 -18.688 1.00 41.22 104 ASN A C 1
ATOM 836 O O . ASN A 1 104 ? 0.810 14.210 -19.280 1.00 41.22 104 ASN A O 1
ATOM 840 N N . TYR A 1 105 ? 1.191 16.041 -18.038 1.00 40.09 105 TYR A N 1
ATOM 841 C CA . TYR A 1 105 ? -0.089 16.679 -18.282 1.00 40.09 105 TYR A CA 1
ATOM 842 C C . TYR A 1 105 ? -0.042 17.223 -19.711 1.00 40.09 105 TYR A C 1
ATOM 844 O O . TYR A 1 105 ? 0.365 18.360 -19.945 1.00 40.09 105 TYR A O 1
ATOM 852 N N . HIS A 1 106 ? -0.414 16.401 -20.688 1.00 37.00 106 HIS A N 1
ATOM 853 C CA . HIS A 1 106 ? -0.866 16.930 -21.966 1.00 37.00 106 HIS A CA 1
ATOM 854 C C . HIS A 1 106 ? -2.240 17.557 -21.713 1.00 37.00 106 HIS A C 1
ATOM 856 O O . HIS A 1 106 ? -3.256 16.863 -21.709 1.00 37.00 106 HIS A O 1
ATOM 862 N N . VAL A 1 107 ? -2.222 18.851 -21.382 1.00 36.09 107 VAL A N 1
ATOM 863 C CA . VAL A 1 107 ? -3.394 19.736 -21.413 1.00 36.09 107 VAL A CA 1
ATOM 864 C C . VAL A 1 107 ? -3.692 20.104 -22.860 1.00 36.09 107 VAL A C 1
ATOM 866 O O . VAL A 1 107 ? -2.714 20.369 -23.598 1.00 36.09 107 VAL A O 1
#

Foldseek 3Di:
DDQPDPVLCVLCVVPVVVRVLCVVPVPPAADDPPDDFQWKFKDFLNHTAWIDGRQGTPDHDDDDPPDDGQKIWIATNNHTAWIDGNNDTPHHSYDPDDPRRDNPPPD

Secondary structure (DSSP, 8-state):
-PPPPHHHHHHTTT-HHHHHHHHTTTTSPPBPTT---SEEEEEETTEEEEEEETTEEEEEPPPPTT---SEEEEEETTEEEEEEETTEEEEE-BSSS--PPP-----

Sequence (107 aa):
MMALPQSITEKLKDYRAIVNSMELVYDKPSLPAGYQPKLIEVFCDQQLALQWTDGYITHAIRVPQSYTPKTIEWAIDGELAWVLIEGETLLNRLENPLEMPQLNYHV